Protein AF-A0AAV7Z8Q2-F1 (afdb_monomer_lite)

pLDDT: mean 87.22, std 11.28, range [47.38, 97.75]

Foldseek 3Di:
DWWKKFFCAFDDDPDLQADGDGHGDIWTFPDDDPVQWTFTDDPNRTHIDGNVRIDGDDPPDPVVVVVVVVVVVVVVVVVVVVVVVVVVVVVVVVVVVVVVVVVVVVVVVVVVVVVVVVVVVVVVPPPQAAAPVPRHHFFKAQVVPRDRHHDPVRCVVDDAQAADPPPGDGRHDIDGHDD

Sequence (179 aa):
MSIKYDALYSFQSKDESELNFCKGDQLTMIKNYQNGWLLCSKNGQVGIVNLDLLQPSIPQYDHSQTKKTIDELSEKLLKVSSIFDQVQTQFGKLTETIKIKKQELQELRSENQKLVQKQQNQFKETKIPICISCQKESSFLVLNCGHLCFCKKCSKFYQKGDLCPICKKRISVIIPIYY

Secondary structure (DSSP, 8-state):
---EEEESS-B--SSTTBPPB-TT-EEEEEEEETTTEEEEEETTEEEEEEGGGEEEPP----HHHHHHHHHHHHHHHHHHHHHHHHHHHHHHHHHHHHHHHHHHHHHHHHHHHHHHHHHHHHHHTS-PPBPTTTSSBP-EEETTTTEEEE-TTGGGG--TTPBPTTT-PBPS-EEE---

Radius of gyration: 54.59 Å; chains: 1; bounding box: 98×28×123 Å

Structure (mmCIF, N/CA/C/O backbone):
data_AF-A0AAV7Z8Q2-F1
#
_entry.id   AF-A0AAV7Z8Q2-F1
#
loop_
_atom_site.group_PDB
_atom_site.id
_atom_site.type_symbol
_atom_site.label_atom_id
_atom_site.label_alt_id
_atom_site.label_comp_id
_atom_site.label_asym_id
_atom_site.label_entity_id
_atom_site.label_seq_id
_atom_site.pdbx_PDB_ins_code
_atom_site.Cartn_x
_atom_site.Cartn_y
_atom_site.Cartn_z
_atom_site.occupancy
_atom_site.B_iso_or_equiv
_atom_site.auth_seq_id
_atom_site.auth_comp_id
_atom_site.auth_asym_id
_atom_site.auth_atom_id
_atom_site.pdbx_PDB_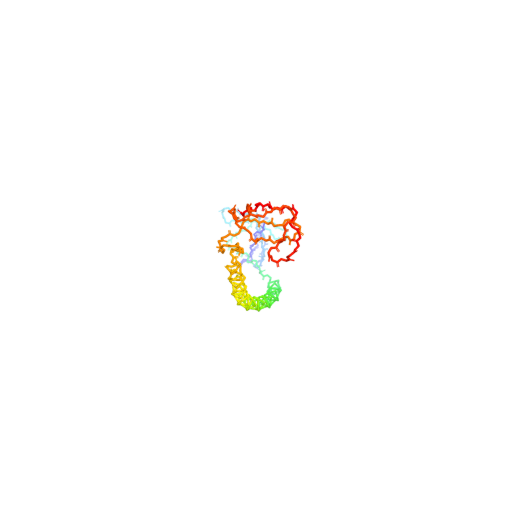model_num
ATOM 1 N N . MET A 1 1 ? -46.401 1.045 38.054 1.00 53.56 1 MET A N 1
ATOM 2 C CA . MET A 1 1 ? -45.596 0.878 39.284 1.00 53.56 1 MET A CA 1
ATOM 3 C C . MET A 1 1 ? -46.497 1.181 40.464 1.00 53.56 1 MET A C 1
ATOM 5 O O . MET A 1 1 ? -47.126 2.229 40.457 1.00 53.56 1 MET A O 1
ATOM 9 N N . SER A 1 2 ? -46.623 0.260 41.414 1.00 76.25 2 SER A N 1
ATOM 10 C CA . SER A 1 2 ? -47.397 0.468 42.641 1.00 76.25 2 SER A CA 1
ATOM 11 C C . SER A 1 2 ? -46.492 1.080 43.711 1.00 76.25 2 SER A C 1
ATOM 13 O O . SER A 1 2 ? -45.471 0.478 44.046 1.00 76.25 2 SER A O 1
ATOM 15 N N . ILE A 1 3 ? -46.838 2.262 44.222 1.00 87.12 3 ILE A N 1
ATOM 16 C CA . ILE A 1 3 ? -46.101 2.899 45.322 1.00 87.12 3 ILE A CA 1
ATOM 17 C C . ILE A 1 3 ? -46.458 2.164 46.612 1.00 87.12 3 ILE A C 1
ATOM 19 O O . ILE A 1 3 ? -47.627 1.855 46.853 1.00 87.12 3 ILE A O 1
ATOM 23 N N . LYS A 1 4 ? -45.449 1.869 47.424 1.00 92.38 4 LYS A N 1
ATOM 24 C CA . LYS A 1 4 ? -45.612 1.154 48.682 1.00 92.38 4 LYS A CA 1
ATOM 25 C C . LYS A 1 4 ? -45.124 2.006 49.850 1.00 92.38 4 LYS A C 1
ATOM 27 O O . LYS A 1 4 ? -44.231 2.840 49.693 1.00 92.38 4 LYS A O 1
ATOM 32 N N . TYR A 1 5 ? -45.747 1.796 50.998 1.00 92.56 5 TYR A N 1
ATOM 33 C CA . TYR A 1 5 ? -45.472 2.493 52.245 1.00 92.56 5 TYR A CA 1
ATOM 34 C C . TYR A 1 5 ? -45.317 1.478 53.370 1.00 92.56 5 TYR A C 1
ATOM 36 O O . TYR A 1 5 ? -46.054 0.498 53.398 1.00 92.56 5 TYR A O 1
ATOM 44 N N . ASP A 1 6 ? -44.413 1.729 54.307 1.00 93.50 6 ASP A N 1
ATOM 45 C CA . ASP A 1 6 ? -44.289 0.944 55.531 1.00 93.50 6 ASP A CA 1
ATOM 46 C C . ASP A 1 6 ? -44.978 1.690 56.684 1.00 93.50 6 ASP A C 1
ATOM 48 O O . ASP A 1 6 ? -44.813 2.902 56.849 1.00 93.50 6 ASP A O 1
ATOM 52 N N . ALA A 1 7 ? -45.766 0.979 57.486 1.00 93.06 7 ALA A N 1
ATOM 53 C CA . ALA A 1 7 ? -46.475 1.546 58.624 1.00 93.06 7 ALA A CA 1
ATOM 54 C C . ALA A 1 7 ? -45.521 1.848 59.787 1.00 93.06 7 ALA A C 1
ATOM 56 O O . ALA A 1 7 ? -44.828 0.964 60.294 1.00 93.06 7 ALA A O 1
ATOM 57 N N . LEU A 1 8 ? -45.510 3.092 60.261 1.00 90.00 8 LEU A N 1
ATOM 58 C CA . LEU A 1 8 ? -44.695 3.519 61.403 1.00 90.00 8 LEU A CA 1
ATOM 59 C C . LEU A 1 8 ? -45.308 3.106 62.749 1.00 90.00 8 LEU A C 1
ATOM 61 O O . LEU A 1 8 ? -44.581 2.925 63.731 1.00 90.00 8 LEU A O 1
ATOM 65 N N . TYR A 1 9 ? -46.629 2.913 62.780 1.00 89.00 9 TYR A N 1
ATOM 66 C CA . TYR A 1 9 ? -47.420 2.594 63.969 1.00 89.00 9 TYR A CA 1
ATOM 67 C C . TYR A 1 9 ? -48.474 1.527 63.657 1.00 89.00 9 TYR A C 1
ATOM 69 O O . TYR A 1 9 ? -48.816 1.304 62.499 1.00 89.00 9 TYR A O 1
ATOM 77 N N . SER A 1 10 ? -48.988 0.861 64.691 1.00 89.69 10 SER A N 1
ATOM 78 C CA . SER A 1 10 ? -50.166 -0.001 64.563 1.00 89.69 10 SER A CA 1
ATOM 79 C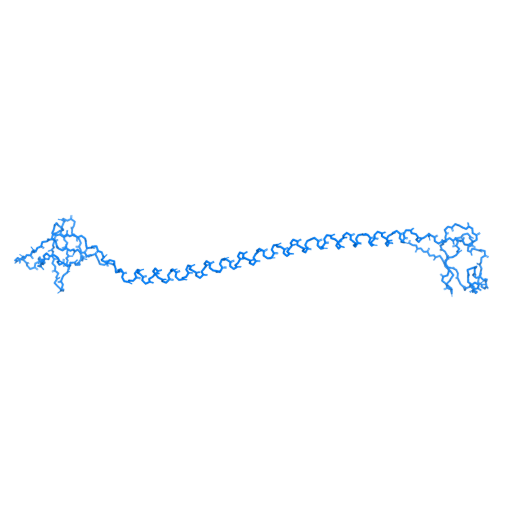 C . SER A 1 10 ? -51.431 0.841 64.697 1.00 89.69 10 SER A C 1
ATOM 81 O 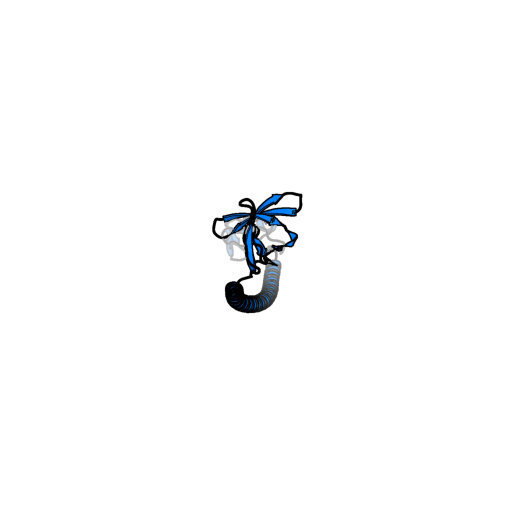O . SER A 1 10 ? -51.503 1.698 65.576 1.00 89.69 10 SER A O 1
ATOM 83 N N . PHE A 1 11 ? -52.429 0.574 63.864 1.00 90.12 11 PHE A N 1
ATOM 84 C CA . PHE A 1 11 ? -53.711 1.259 63.862 1.00 90.12 11 PHE A CA 1
ATOM 85 C C . PHE A 1 11 ? -54.852 0.250 63.735 1.00 90.12 11 PHE A C 1
ATOM 87 O O . PHE A 1 11 ? -54.830 -0.635 62.876 1.00 90.12 11 PHE A O 1
ATOM 94 N N . GLN A 1 12 ? -55.847 0.394 64.609 1.00 87.56 12 GLN A N 1
ATOM 95 C CA . GLN A 1 12 ? -57.048 -0.427 64.610 1.00 87.56 12 GLN A CA 1
ATOM 96 C C . GLN A 1 12 ? -58.271 0.485 64.678 1.00 87.56 12 GLN A C 1
ATOM 98 O O . GLN A 1 12 ? -58.554 1.079 65.719 1.00 87.56 12 GLN A O 1
ATOM 103 N N . SER A 1 13 ? -58.974 0.602 63.558 1.00 82.25 13 SER A N 1
ATOM 104 C CA . SER A 1 13 ? -60.202 1.371 63.452 1.00 82.25 13 SER A CA 1
ATOM 105 C C . SER A 1 13 ? -61.421 0.571 63.897 1.00 82.25 13 SER A C 1
ATOM 107 O O . SER A 1 13 ? -61.434 -0.663 63.900 1.00 82.25 13 SER A O 1
ATOM 109 N N . LYS A 1 14 ? -62.468 1.310 64.267 1.00 76.75 14 LYS A N 1
ATOM 110 C CA . LYS A 1 14 ? -63.831 0.800 64.465 1.00 76.75 14 LYS A CA 1
ATOM 111 C C . LYS A 1 14 ? -64.736 1.093 63.261 1.00 76.75 14 LYS A C 1
ATOM 113 O O . LYS A 1 14 ? -65.891 0.683 63.283 1.00 76.75 14 LYS A O 1
ATOM 118 N N . ASP A 1 15 ? -64.226 1.809 62.260 1.00 82.06 15 ASP A N 1
ATOM 119 C CA . ASP A 1 15 ? -64.916 2.167 61.023 1.00 82.06 15 ASP A CA 1
ATOM 120 C C . ASP A 1 15 ? -64.504 1.200 59.901 1.00 82.06 15 ASP A C 1
ATOM 122 O O . ASP A 1 15 ? -63.321 0.906 59.725 1.00 82.06 15 ASP A O 1
ATOM 126 N N . GLU A 1 16 ? -65.476 0.698 59.139 1.00 77.56 16 GLU A N 1
ATOM 127 C CA . GLU A 1 16 ? -65.242 -0.224 58.018 1.00 77.56 16 GLU A CA 1
ATOM 128 C C . GLU A 1 16 ? -64.535 0.446 56.827 1.00 77.56 16 GLU A C 1
ATOM 130 O O . GLU A 1 16 ? -64.016 -0.242 55.947 1.00 77.56 16 GLU A O 1
ATOM 135 N N . SER A 1 17 ? -64.505 1.781 56.784 1.00 83.25 17 SER A N 1
ATOM 136 C CA . SER A 1 17 ? -63.849 2.554 55.727 1.00 83.25 17 SER A CA 1
ATOM 137 C C . SER A 1 17 ? -62.336 2.731 55.929 1.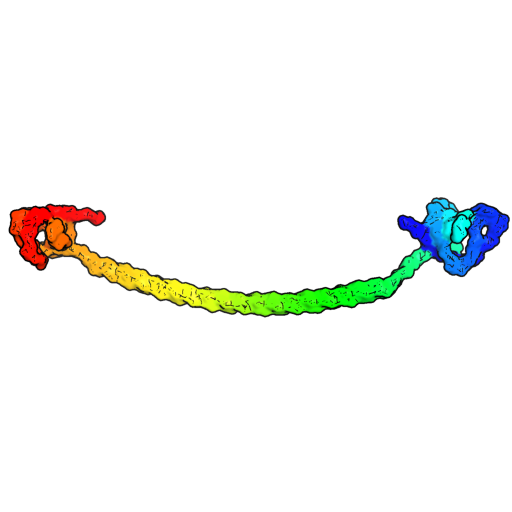00 83.25 17 SER A C 1
ATOM 139 O O . SER A 1 17 ? -61.616 3.012 54.962 1.00 83.25 17 SER A O 1
ATOM 141 N N . GLU A 1 18 ? -61.829 2.532 57.149 1.00 88.62 18 GLU A N 1
ATOM 142 C CA . GLU A 1 18 ? -60.414 2.677 57.503 1.00 88.62 18 GLU A CA 1
ATOM 143 C C . GLU A 1 18 ? -59.682 1.326 57.522 1.00 88.62 18 GLU A C 1
ATOM 145 O O . GLU A 1 18 ? -60.234 0.282 57.869 1.00 88.62 18 GLU A O 1
ATOM 150 N N . LEU A 1 19 ? -58.400 1.329 57.148 1.00 90.94 19 LEU A N 1
ATOM 151 C CA . LEU A 1 19 ? -57.617 0.094 57.062 1.00 90.94 19 LEU A CA 1
ATOM 152 C C . LEU A 1 19 ? -56.941 -0.244 58.399 1.00 90.94 19 LEU A C 1
ATOM 154 O O . LEU A 1 19 ? -56.246 0.588 58.978 1.00 90.94 19 LEU A O 1
ATOM 158 N N . ASN A 1 20 ? -57.049 -1.502 58.830 1.00 91.81 20 ASN A N 1
ATOM 159 C CA . ASN A 1 20 ? -56.348 -2.018 60.008 1.00 91.81 20 ASN A CA 1
ATOM 160 C C . ASN A 1 20 ? -54.942 -2.529 59.655 1.00 91.81 20 ASN A C 1
ATOM 162 O O . ASN A 1 20 ? -54.766 -3.363 58.759 1.00 91.81 20 ASN A O 1
ATOM 166 N N . PHE A 1 21 ? -53.926 -2.083 60.393 1.00 92.06 21 PHE A N 1
ATOM 167 C CA . PHE A 1 21 ? -52.536 -2.489 60.178 1.00 92.06 21 PHE A CA 1
ATOM 168 C C . PHE A 1 21 ? -51.694 -2.416 61.457 1.00 92.06 21 PHE A C 1
ATOM 170 O O . PHE A 1 21 ? -52.052 -1.784 62.443 1.00 92.06 21 PHE A O 1
ATOM 177 N N . CYS A 1 22 ? -50.555 -3.089 61.443 1.00 92.25 22 CYS A N 1
ATOM 178 C CA . CYS A 1 22 ? -49.550 -3.120 62.487 1.00 92.25 22 CYS A CA 1
ATOM 179 C C . CYS A 1 22 ? -48.324 -2.318 62.046 1.00 92.25 22 CYS A C 1
ATOM 181 O O . CYS A 1 22 ? -48.012 -2.232 60.857 1.00 92.25 22 CYS A O 1
ATOM 183 N N . LYS A 1 23 ? -47.576 -1.785 63.014 1.00 91.19 23 LYS A N 1
ATOM 184 C CA . LYS A 1 23 ? -46.253 -1.210 62.764 1.00 91.19 23 LYS A CA 1
ATOM 185 C C . LYS A 1 23 ? -45.379 -2.211 62.002 1.00 91.19 23 LYS A C 1
ATOM 187 O O . LYS A 1 23 ? -45.238 -3.356 62.426 1.00 91.19 23 LYS A O 1
ATOM 192 N N . GLY A 1 24 ? -44.754 -1.748 60.927 1.00 87.81 24 GLY A N 1
ATOM 193 C CA . GLY A 1 24 ? -43.907 -2.543 60.041 1.00 87.81 24 GLY A CA 1
ATOM 194 C C . GLY A 1 24 ? -44.649 -3.205 58.882 1.00 87.81 24 GLY A C 1
ATOM 195 O O . GLY A 1 24 ? -43.994 -3.783 58.019 1.00 87.81 24 GLY A O 1
ATOM 196 N N . ASP A 1 25 ? -45.981 -3.114 58.818 1.00 92.56 25 ASP A N 1
ATOM 197 C CA . ASP A 1 25 ? -46.719 -3.614 57.661 1.00 92.56 25 ASP A CA 1
ATOM 198 C C . ASP A 1 25 ? -46.446 -2.785 56.411 1.00 92.56 25 ASP A C 1
ATOM 200 O O . ASP A 1 25 ? -46.406 -1.556 56.460 1.00 92.56 25 ASP A O 1
ATOM 204 N N . GLN A 1 26 ? -46.357 -3.468 55.272 1.00 91.88 26 GLN A N 1
ATOM 205 C CA . GLN A 1 26 ? -46.253 -2.824 53.972 1.00 91.88 26 GLN A CA 1
ATOM 206 C C . GLN A 1 26 ? -47.638 -2.664 53.339 1.00 91.88 26 GLN A C 1
ATOM 208 O O . GLN A 1 26 ? -48.355 -3.637 53.096 1.00 91.88 26 GLN A O 1
ATOM 213 N N . LEU A 1 27 ? -47.994 -1.423 53.031 1.00 93.38 27 LEU A N 1
ATOM 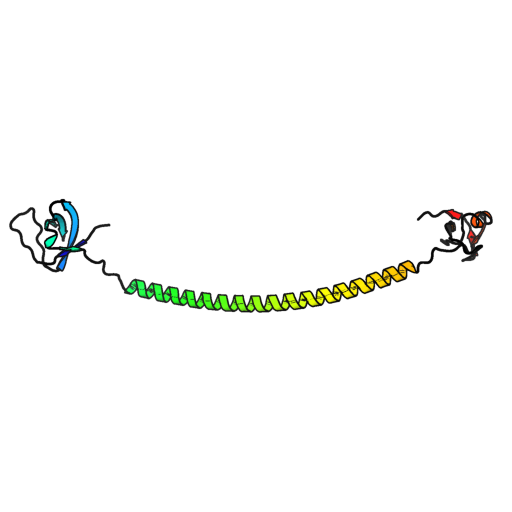214 C CA . LEU A 1 27 ? -49.244 -1.025 52.404 1.00 93.38 27 LEU A CA 1
ATOM 215 C C . LEU A 1 27 ? -48.991 -0.613 50.955 1.00 93.38 27 LEU A C 1
ATOM 217 O O . LEU A 1 27 ? -48.012 0.069 50.649 1.00 93.38 27 LEU A O 1
ATOM 221 N N . THR A 1 28 ? -49.886 -0.999 50.048 1.00 93.38 28 THR A N 1
ATOM 222 C CA . THR A 1 28 ? -49.807 -0.578 48.642 1.00 93.38 28 THR A CA 1
ATOM 223 C C . THR A 1 28 ? -50.772 0.573 48.392 1.00 93.38 28 THR A C 1
ATOM 225 O O . THR A 1 28 ? -51.978 0.406 48.569 1.00 93.38 28 THR A O 1
ATOM 228 N N . MET A 1 29 ? -50.262 1.731 47.968 1.00 92.12 29 MET A N 1
ATOM 229 C CA . MET A 1 29 ? -51.090 2.899 47.670 1.00 92.12 29 MET A CA 1
ATOM 230 C C . MET A 1 29 ? -51.874 2.674 46.375 1.00 92.12 29 MET A C 1
ATOM 232 O O . MET A 1 29 ? -51.293 2.423 45.317 1.00 92.12 29 MET A O 1
ATOM 236 N N . ILE A 1 30 ? -53.194 2.818 46.465 1.00 93.69 30 ILE A N 1
ATOM 237 C CA . ILE A 1 30 ? -54.117 2.806 45.327 1.00 93.69 30 ILE A CA 1
ATOM 238 C C . ILE A 1 30 ? -54.426 4.240 44.890 1.00 93.69 30 ILE A C 1
ATOM 240 O O . ILE A 1 30 ? -54.388 4.543 43.698 1.00 93.69 30 ILE A O 1
ATOM 244 N N . LYS A 1 31 ? -54.731 5.133 45.841 1.00 91.75 31 LYS A N 1
ATOM 245 C CA . LYS A 1 31 ? -55.120 6.523 45.557 1.00 91.75 31 LYS A CA 1
ATOM 246 C C . LYS A 1 31 ? -54.645 7.470 46.657 1.00 91.75 31 LYS A C 1
ATOM 248 O O . LYS A 1 31 ? -54.638 7.097 47.822 1.00 91.75 31 LYS A O 1
ATOM 253 N N . ASN A 1 32 ? -54.294 8.697 46.286 1.00 92.12 32 ASN A N 1
ATOM 254 C CA . ASN A 1 32 ? -53.953 9.773 47.215 1.00 92.12 32 ASN A CA 1
ATOM 255 C C . ASN A 1 32 ? -55.077 10.823 47.221 1.00 92.12 32 ASN A C 1
ATOM 257 O O . ASN A 1 32 ? -55.444 11.338 46.160 1.00 92.12 32 ASN A O 1
ATOM 261 N N . TYR A 1 33 ? -55.635 11.111 48.395 1.00 89.81 33 TYR A N 1
ATOM 262 C CA . TYR A 1 33 ? -56.544 12.227 48.617 1.00 89.81 33 TYR A CA 1
ATOM 263 C C . TYR A 1 33 ? -55.725 13.428 49.109 1.00 89.81 33 TYR A C 1
ATOM 265 O O . TYR A 1 33 ? -54.954 13.330 50.059 1.00 89.81 33 TYR A O 1
ATOM 273 N N . GLN A 1 34 ? -55.907 14.590 48.476 1.00 79.81 34 GLN A N 1
ATOM 274 C CA . GLN A 1 34 ? -55.109 15.811 48.704 1.00 79.81 34 GLN A CA 1
ATOM 275 C C . GLN A 1 34 ? -55.148 16.362 50.148 1.00 79.81 34 GLN A C 1
ATOM 277 O O . GLN A 1 34 ? -54.476 17.341 50.451 1.00 79.81 34 GLN A O 1
ATOM 282 N N . ASN A 1 35 ? -55.924 15.746 51.038 1.00 85.62 35 ASN A N 1
ATOM 283 C CA . ASN A 1 35 ? -56.090 16.089 52.447 1.00 85.62 35 ASN A CA 1
ATOM 284 C C . ASN A 1 35 ? -55.243 15.214 53.398 1.00 85.62 35 ASN A C 1
ATOM 286 O O . ASN A 1 35 ? -55.547 15.153 54.585 1.00 85.62 35 ASN A O 1
ATOM 290 N N . GLY A 1 36 ? -54.225 14.512 52.889 1.00 86.25 36 GLY A N 1
ATOM 291 C CA . GLY A 1 36 ? -53.326 13.684 53.706 1.00 86.25 36 GLY A CA 1
ATOM 292 C C . GLY A 1 36 ? -53.821 12.256 53.953 1.00 86.25 36 GLY A C 1
ATOM 293 O O . GLY A 1 36 ? -53.177 11.504 54.680 1.00 86.25 36 GLY A O 1
ATOM 294 N N . TRP A 1 37 ? -54.925 11.854 53.320 1.00 90.56 37 TRP A N 1
ATOM 295 C CA . TRP A 1 37 ? -55.443 10.489 53.388 1.00 90.56 37 TRP A CA 1
ATOM 296 C C . TRP A 1 37 ? -55.079 9.701 52.133 1.00 90.56 37 TRP A C 1
ATOM 298 O O . TRP A 1 37 ? -55.201 10.184 51.009 1.00 90.56 37 TRP A O 1
ATOM 308 N N . LEU A 1 38 ? -54.669 8.452 52.306 1.00 93.06 38 LEU A N 1
ATOM 309 C CA . LEU A 1 38 ? -54.351 7.528 51.226 1.00 93.06 38 LEU A CA 1
ATOM 310 C C . LEU A 1 38 ? -55.323 6.353 51.242 1.00 93.06 38 LEU A C 1
ATOM 312 O O . LEU A 1 38 ? -55.569 5.772 52.291 1.00 93.06 38 LEU A O 1
ATOM 316 N N . LEU A 1 39 ? -55.832 5.960 50.076 1.00 93.81 39 LEU A N 1
ATOM 317 C CA . LEU A 1 39 ? -56.483 4.667 49.904 1.00 93.81 39 LEU A CA 1
ATOM 318 C C . LEU A 1 39 ? -55.400 3.611 49.698 1.00 93.81 39 LEU A C 1
ATOM 320 O O . LEU A 1 39 ? -54.688 3.641 48.687 1.00 93.81 39 LEU A O 1
ATOM 324 N N . CYS A 1 40 ? -55.295 2.678 50.634 1.00 93.56 40 CYS A N 1
ATOM 325 C CA . CYS A 1 40 ? -54.262 1.653 50.649 1.00 93.56 40 CYS A CA 1
ATOM 326 C C . CYS A 1 40 ? -54.876 0.254 50.638 1.00 93.56 40 CYS A C 1
ATOM 328 O O . CYS A 1 40 ? -55.990 0.047 51.115 1.00 93.56 40 CYS A O 1
ATOM 330 N N . SER A 1 41 ? -54.129 -0.714 50.106 1.00 92.94 41 SER A N 1
ATOM 331 C CA . SER A 1 41 ? -54.473 -2.133 50.179 1.00 92.94 41 SER A CA 1
ATOM 332 C C . SER A 1 41 ? -53.445 -2.928 50.972 1.00 92.94 41 SER A C 1
ATOM 334 O O . SER A 1 41 ? -52.235 -2.757 50.783 1.00 92.94 41 SER A O 1
ATOM 336 N N . LYS A 1 42 ? -53.947 -3.831 51.820 1.00 91.88 42 LYS A N 1
ATOM 337 C CA . LYS A 1 42 ? -53.170 -4.816 52.574 1.00 91.88 42 LYS A CA 1
ATOM 338 C C . LYS A 1 42 ? -53.937 -6.136 52.627 1.00 91.88 42 LYS A C 1
ATOM 340 O O . LYS A 1 42 ? -55.078 -6.167 53.072 1.00 91.88 42 LYS A O 1
ATOM 345 N N . ASN A 1 43 ? -53.312 -7.232 52.194 1.00 87.38 43 ASN A N 1
ATOM 346 C CA . ASN A 1 43 ? -53.885 -8.589 52.239 1.00 87.38 43 ASN A CA 1
ATOM 347 C C . ASN A 1 43 ? -55.313 -8.696 51.657 1.00 87.38 43 ASN A C 1
ATOM 349 O O . ASN A 1 43 ? -56.153 -9.418 52.184 1.00 87.38 43 ASN A O 1
ATOM 353 N N . GLY A 1 44 ? -55.601 -7.948 50.586 1.00 84.81 44 GLY A N 1
ATOM 354 C CA . GLY A 1 44 ? -56.920 -7.917 49.943 1.00 84.81 44 GLY A CA 1
ATOM 355 C C . GLY A 1 44 ? -57.952 -7.001 50.612 1.00 84.81 44 GLY A C 1
ATOM 356 O O . GLY A 1 44 ? -58.986 -6.737 50.009 1.00 84.81 44 GLY A O 1
ATOM 357 N N . GLN A 1 45 ? -57.670 -6.460 51.800 1.00 88.50 45 GLN A N 1
ATOM 358 C CA . GLN A 1 45 ? -58.471 -5.401 52.414 1.00 88.50 45 GLN A CA 1
ATOM 359 C C . GLN A 1 45 ? -58.048 -4.043 51.850 1.00 88.50 45 GLN A C 1
ATOM 361 O O . GLN A 1 45 ? -56.868 -3.820 51.558 1.00 88.50 45 GLN A O 1
ATOM 366 N N . VAL A 1 46 ? -59.016 -3.147 51.669 1.00 92.75 46 VAL A N 1
ATOM 367 C CA . VAL A 1 46 ? -58.811 -1.793 51.150 1.00 92.75 46 VAL A CA 1
ATOM 368 C C . VAL A 1 46 ? -59.478 -0.814 52.100 1.00 92.75 46 VAL A C 1
ATOM 370 O O . VAL A 1 46 ? -60.630 -1.014 52.464 1.00 92.75 46 VAL A O 1
ATOM 373 N N . GLY A 1 47 ? -58.763 0.240 52.477 1.00 93.19 47 GLY A N 1
ATOM 374 C CA . GLY A 1 47 ? -59.282 1.270 53.369 1.00 93.19 47 GLY A CA 1
ATOM 375 C C . GLY A 1 47 ? -58.408 2.515 53.350 1.00 93.19 47 GLY A C 1
ATOM 376 O O . GLY A 1 47 ? -57.307 2.510 52.784 1.00 93.19 47 GLY A O 1
ATOM 377 N N . ILE A 1 48 ? -58.919 3.597 53.930 1.00 93.44 48 ILE A N 1
ATOM 378 C CA . ILE A 1 48 ? -58.177 4.853 54.030 1.00 93.44 48 ILE A CA 1
ATOM 379 C C . ILE A 1 48 ? -57.209 4.834 55.218 1.00 93.44 48 ILE A C 1
ATOM 381 O O . ILE A 1 48 ? -57.489 4.237 56.257 1.00 93.44 48 ILE A O 1
ATOM 385 N N . VAL A 1 49 ? -56.051 5.468 55.043 1.00 92.50 49 VAL A N 1
ATOM 386 C CA . VAL A 1 49 ? -54.979 5.584 56.038 1.00 92.50 49 VAL A CA 1
ATOM 387 C C . VAL A 1 49 ? -54.379 6.982 55.970 1.00 92.50 49 VAL A C 1
ATOM 389 O O . VAL A 1 49 ? -54.158 7.506 54.879 1.00 92.50 49 VAL A O 1
ATOM 392 N N . ASN A 1 50 ? -54.090 7.588 57.117 1.00 92.38 50 ASN A N 1
ATOM 393 C CA . ASN A 1 50 ? -53.414 8.880 57.168 1.00 92.38 50 ASN A CA 1
ATOM 394 C C . ASN A 1 50 ? -51.915 8.726 56.837 1.00 92.38 50 ASN A C 1
ATOM 396 O O . ASN A 1 50 ? -51.242 7.850 57.386 1.00 92.38 50 ASN A O 1
ATOM 400 N N . LEU A 1 51 ? -51.398 9.581 55.948 1.00 90.38 51 LEU A N 1
ATOM 401 C CA . LEU A 1 51 ? -49.998 9.593 55.519 1.00 90.38 51 LEU A CA 1
ATOM 402 C C . LEU A 1 51 ? -49.012 9.745 56.689 1.00 90.38 51 LEU A C 1
ATOM 404 O O . LEU A 1 51 ? -47.935 9.160 56.630 1.00 90.38 51 LEU A O 1
ATOM 408 N N . ASP A 1 52 ? -49.383 10.448 57.760 1.00 92.06 52 ASP A N 1
ATOM 409 C CA . ASP A 1 52 ? -48.524 10.670 58.933 1.00 92.06 52 ASP A CA 1
ATOM 410 C C . ASP A 1 52 ? -48.192 9.372 59.692 1.00 92.06 52 ASP A C 1
ATOM 412 O O . ASP A 1 52 ? -47.223 9.303 60.449 1.00 92.06 52 ASP A O 1
ATOM 416 N N . LEU A 1 53 ? -48.981 8.312 59.480 1.00 90.31 53 LEU A N 1
ATOM 417 C CA . LEU A 1 53 ? -48.747 6.989 60.062 1.00 90.31 53 LEU A CA 1
ATOM 418 C C . LEU A 1 53 ? -47.799 6.127 59.214 1.00 90.31 53 LEU A C 1
ATOM 420 O O . LEU A 1 53 ? -47.517 4.986 59.590 1.00 90.31 53 LEU A O 1
ATOM 424 N N . LEU A 1 54 ? -47.324 6.640 58.075 1.00 91.94 54 LEU A N 1
ATOM 425 C CA . LEU A 1 54 ? -46.641 5.887 57.028 1.00 91.94 54 LEU A CA 1
ATOM 426 C C . LEU A 1 54 ? -45.301 6.524 56.633 1.00 91.94 54 LEU A C 1
ATOM 428 O O . LEU A 1 54 ? -45.095 7.728 56.742 1.00 91.94 54 LEU A O 1
ATOM 432 N N . GLN A 1 55 ? -44.401 5.710 56.085 1.00 90.12 55 GLN A N 1
ATOM 433 C CA . GLN A 1 55 ? -43.194 6.170 55.391 1.00 90.12 55 GLN A CA 1
ATOM 434 C C . GLN A 1 55 ? -43.077 5.493 54.019 1.00 90.12 55 GLN A C 1
ATOM 436 O O . GLN A 1 55 ? -43.497 4.343 53.888 1.00 90.12 55 GLN A O 1
ATOM 441 N N . PRO A 1 56 ? -42.529 6.148 52.979 1.00 87.31 56 PRO A N 1
ATOM 442 C CA . PRO A 1 56 ? -42.285 5.495 51.695 1.00 87.31 56 PRO A CA 1
ATOM 443 C C . PRO A 1 56 ? -41.385 4.269 51.879 1.00 87.31 56 PRO A C 1
ATOM 445 O O . PRO A 1 56 ? -40.299 4.382 52.448 1.00 87.31 56 PRO A O 1
ATOM 448 N N . SER A 1 57 ? -41.810 3.104 51.388 1.00 83.62 57 SER A N 1
ATOM 449 C CA . SER A 1 57 ? -40.986 1.901 51.498 1.00 83.62 57 SER A CA 1
ATOM 450 C C . SER A 1 57 ? -39.815 2.005 50.522 1.00 83.62 57 SER A C 1
ATOM 452 O O . SER A 1 57 ? -40.021 2.144 49.310 1.00 83.62 57 SER A O 1
ATOM 454 N N . ILE A 1 58 ? -38.588 1.918 51.026 1.00 74.94 58 ILE A N 1
ATOM 455 C CA . ILE A 1 58 ? -37.393 1.859 50.182 1.00 74.94 58 ILE A CA 1
ATOM 456 C C . ILE A 1 58 ? -37.387 0.470 49.522 1.00 74.94 58 ILE A C 1
ATOM 458 O O . ILE A 1 58 ? -37.420 -0.528 50.248 1.00 74.94 58 ILE A O 1
ATOM 462 N N . PRO A 1 59 ? -37.358 0.345 48.179 1.00 63.12 59 PRO A N 1
ATOM 463 C CA . PRO A 1 59 ? -37.229 -0.964 47.550 1.00 63.12 59 PRO A CA 1
ATOM 464 C C . PRO A 1 59 ? -35.913 -1.591 48.018 1.00 63.12 59 PRO A C 1
ATOM 466 O O . PRO A 1 59 ? -34.836 -1.071 47.725 1.00 63.12 59 PRO A O 1
ATOM 469 N N . GLN A 1 60 ? -35.997 -2.679 48.788 1.00 55.16 60 GLN A N 1
ATOM 470 C CA . GLN A 1 60 ? -34.813 -3.404 49.237 1.00 55.16 60 GLN A CA 1
ATOM 471 C C . GLN A 1 60 ? -34.085 -3.942 48.003 1.00 55.16 60 GLN A C 1
ATOM 473 O O . GLN A 1 60 ? -34.579 -4.820 47.299 1.00 55.16 60 GLN A O 1
ATOM 478 N N . TYR A 1 61 ? -32.934 -3.344 47.707 1.00 52.62 61 TYR A N 1
ATOM 479 C CA . TYR A 1 61 ? -32.113 -3.677 46.552 1.00 52.62 61 TYR A CA 1
ATOM 480 C C . TYR A 1 61 ? -31.480 -5.057 46.778 1.00 52.62 61 TYR A C 1
ATOM 482 O O . TYR A 1 61 ? -30.656 -5.220 47.679 1.00 52.62 61 TYR A O 1
ATOM 490 N N . ASP A 1 62 ? -31.880 -6.056 45.989 1.00 47.38 62 ASP A N 1
ATOM 491 C CA . ASP A 1 62 ? -31.382 -7.433 46.084 1.00 47.38 62 ASP A CA 1
ATOM 492 C C . ASP A 1 62 ? -29.876 -7.493 45.758 1.00 47.38 62 ASP A C 1
ATOM 494 O O . ASP A 1 62 ? -29.458 -7.523 44.600 1.00 47.38 62 ASP A O 1
ATOM 498 N N . HIS A 1 63 ? -29.039 -7.515 46.800 1.00 52.59 63 HIS A N 1
ATOM 499 C CA . HIS A 1 63 ? -27.576 -7.554 46.689 1.00 52.59 63 HIS A CA 1
ATOM 500 C C . HIS A 1 63 ? -27.050 -8.832 46.008 1.00 52.59 63 HIS A C 1
ATOM 502 O O . HIS A 1 63 ? -25.896 -8.863 45.573 1.00 52.59 63 HIS A O 1
ATOM 508 N N . SER A 1 64 ? -27.865 -9.888 45.897 1.00 54.00 64 SER A N 1
ATOM 509 C CA . SER A 1 64 ? -27.449 -11.150 45.277 1.00 54.00 64 SER A CA 1
ATOM 510 C C . SER A 1 64 ? -27.374 -11.063 43.747 1.00 54.00 64 SER A C 1
ATOM 512 O O . SER A 1 64 ? -26.521 -11.714 43.138 1.00 54.00 64 SER A O 1
ATOM 514 N N . GLN A 1 65 ? -28.197 -10.215 43.122 1.00 56.72 65 GLN A N 1
ATOM 515 C CA . GLN A 1 65 ? -28.184 -9.998 41.671 1.00 56.72 65 GLN A CA 1
ATOM 516 C C . GLN A 1 65 ? -27.061 -9.045 41.246 1.00 56.72 65 GLN A C 1
ATOM 518 O O . GLN A 1 65 ? -26.407 -9.284 40.230 1.00 56.72 65 GLN A O 1
ATOM 523 N N . THR A 1 66 ? -26.767 -8.029 42.062 1.00 56.69 66 THR A N 1
ATOM 524 C CA . THR A 1 66 ? -25.698 -7.041 41.827 1.00 56.69 66 THR A CA 1
ATOM 525 C C . THR A 1 66 ? -24.306 -7.667 41.888 1.00 56.69 66 THR A C 1
ATOM 527 O O . THR A 1 66 ? -23.432 -7.335 41.093 1.00 56.69 66 THR A O 1
ATOM 530 N N . LYS A 1 67 ? -24.086 -8.615 42.808 1.00 61.44 67 LYS A N 1
ATOM 531 C CA . LYS A 1 67 ? -22.786 -9.285 42.949 1.00 61.44 67 LYS A CA 1
ATOM 532 C C . LYS A 1 67 ? -22.480 -10.189 41.749 1.00 61.44 67 LYS A C 1
ATOM 534 O O . LYS A 1 67 ? -21.400 -10.095 41.180 1.00 61.44 67 LYS A O 1
ATOM 539 N N . LYS A 1 68 ? -23.479 -10.956 41.289 1.00 66.31 68 LYS A N 1
ATOM 540 C CA . LYS A 1 68 ? -23.377 -11.778 40.069 1.00 66.31 68 LYS A CA 1
ATOM 541 C C . LYS A 1 68 ? -23.063 -10.941 38.828 1.00 66.31 68 LYS A C 1
ATOM 543 O O . LYS A 1 68 ? -22.214 -11.323 38.031 1.00 66.31 68 LYS A O 1
ATOM 548 N N . THR A 1 69 ? -23.708 -9.783 38.680 1.00 69.81 69 THR A N 1
ATOM 549 C CA . THR A 1 69 ? -23.453 -8.885 37.540 1.00 69.81 69 THR A CA 1
ATOM 550 C C . THR A 1 69 ? -22.065 -8.248 37.593 1.00 69.81 69 THR A C 1
ATOM 552 O O . THR A 1 69 ? -21.436 -8.101 36.549 1.00 69.81 69 THR A O 1
ATOM 555 N N . ILE A 1 70 ? -21.550 -7.907 38.778 1.00 74.75 70 ILE A N 1
ATOM 556 C CA . ILE A 1 70 ? -20.184 -7.381 38.937 1.00 74.75 70 ILE A CA 1
ATOM 557 C C . ILE A 1 70 ? -19.137 -8.453 38.612 1.00 74.75 70 ILE A C 1
ATOM 559 O O . ILE A 1 70 ? -18.185 -8.155 37.891 1.00 74.75 70 ILE A O 1
ATOM 563 N N . ASP A 1 71 ? -19.330 -9.690 39.073 1.00 78.69 71 ASP A N 1
ATOM 564 C CA . ASP A 1 71 ? -18.406 -10.794 38.789 1.00 78.69 71 ASP A CA 1
ATOM 565 C C . ASP A 1 71 ? -18.342 -11.075 37.273 1.00 78.69 71 ASP A C 1
ATOM 567 O O . ASP A 1 71 ? -17.255 -11.120 36.693 1.00 78.69 71 ASP A O 1
ATOM 571 N N . GLU A 1 72 ? -19.491 -11.119 36.588 1.00 78.81 72 GLU A N 1
ATOM 572 C CA . GLU A 1 72 ? -19.558 -11.267 35.125 1.00 78.81 72 GLU A CA 1
ATOM 573 C C . GLU A 1 72 ? -18.921 -10.093 34.360 1.00 78.81 72 GLU A C 1
ATOM 575 O O . GLU A 1 72 ? -18.276 -10.290 33.324 1.00 78.81 72 GLU A O 1
ATOM 580 N N . LEU A 1 73 ? -19.098 -8.858 34.840 1.00 79.31 73 LEU A N 1
ATOM 581 C CA . LEU A 1 73 ? -18.468 -7.672 34.254 1.00 79.31 73 LEU A CA 1
ATOM 582 C C . LEU A 1 73 ? -16.949 -7.682 34.464 1.00 79.31 73 LEU A C 1
ATOM 584 O O . LEU A 1 73 ? -16.214 -7.293 33.555 1.00 79.31 73 LEU A O 1
ATOM 588 N N . SER A 1 74 ? -16.477 -8.164 35.616 1.00 82.19 74 SER A N 1
ATOM 589 C CA . SER A 1 74 ? -15.051 -8.266 35.933 1.00 82.19 74 SER A CA 1
ATOM 590 C C . SER A 1 74 ? -14.334 -9.268 35.021 1.00 82.19 74 SER A C 1
ATOM 592 O O . SER A 1 74 ? -13.283 -8.949 34.459 1.00 82.19 74 SER A O 1
ATOM 594 N N . GLU A 1 75 ? -14.951 -10.424 34.748 1.00 83.56 75 GLU A N 1
ATOM 595 C CA . GLU A 1 75 ? -14.423 -11.394 33.786 1.00 83.56 75 GLU A CA 1
ATOM 596 C C . GLU A 1 75 ? -14.356 -10.833 32.362 1.00 83.56 75 GLU A C 1
ATOM 598 O O . GLU A 1 75 ? -13.402 -11.094 31.624 1.00 83.56 75 GLU A O 1
ATOM 603 N N . LYS A 1 76 ? -15.374 -10.071 31.946 1.00 85.69 76 LYS A N 1
ATOM 604 C CA . LYS A 1 76 ? -15.386 -9.427 30.625 1.00 85.69 76 LYS A CA 1
ATOM 605 C C . LYS A 1 76 ? -14.305 -8.351 30.524 1.00 85.69 76 LYS A C 1
ATOM 607 O O . LYS A 1 76 ? -13.624 -8.291 29.504 1.00 85.69 76 LYS A O 1
ATOM 612 N N . LEU A 1 77 ? -14.100 -7.555 31.573 1.00 82.75 77 LEU A N 1
ATOM 613 C CA . LEU A 1 77 ? -13.046 -6.536 31.641 1.00 82.75 77 LEU A CA 1
ATOM 614 C C . LEU A 1 77 ? -11.639 -7.138 31.525 1.00 82.75 77 LEU A C 1
ATOM 616 O O . LEU A 1 77 ? -10.834 -6.631 30.746 1.00 82.75 77 LEU A O 1
ATOM 620 N N . LEU A 1 78 ? -11.368 -8.251 32.214 1.00 83.00 78 LEU A N 1
ATOM 621 C CA . LEU A 1 78 ? -10.094 -8.981 32.113 1.00 83.00 78 LEU A CA 1
ATOM 622 C C . LEU A 1 78 ? -9.826 -9.506 30.693 1.00 83.00 78 LEU A C 1
ATOM 624 O O . LEU A 1 78 ? -8.701 -9.457 30.196 1.00 83.00 78 LEU A O 1
ATOM 628 N N . LYS A 1 79 ? -10.865 -9.991 30.004 1.00 85.94 79 LYS A N 1
ATOM 629 C CA . LYS A 1 79 ? -10.744 -10.443 28.607 1.00 85.94 79 LYS A CA 1
ATOM 630 C C . LYS A 1 79 ? -10.457 -9.269 27.668 1.00 85.94 79 LYS A C 1
ATOM 632 O O . LYS A 1 79 ? -9.615 -9.387 26.782 1.00 85.94 79 LYS A O 1
ATOM 637 N N . VAL A 1 80 ? -11.116 -8.127 27.879 1.00 86.19 80 VAL A N 1
ATOM 638 C CA . VAL A 1 80 ? -10.910 -6.912 27.076 1.00 86.19 80 VAL A CA 1
ATOM 639 C C . VAL A 1 80 ? -9.495 -6.355 27.248 1.00 86.19 80 VAL A C 1
ATOM 641 O O . VAL A 1 80 ? -8.885 -5.982 26.246 1.00 86.19 80 VAL A O 1
ATOM 644 N N . SER A 1 81 ? -8.937 -6.348 28.465 1.00 87.38 81 SER A N 1
ATOM 645 C CA . SER A 1 81 ? -7.561 -5.877 28.683 1.00 87.38 81 SER A CA 1
ATOM 646 C C . SER A 1 81 ? -6.538 -6.758 27.964 1.00 87.38 81 SER A C 1
ATOM 648 O O . SER A 1 81 ? -5.657 -6.244 27.285 1.00 87.38 81 SER A O 1
ATOM 650 N N . SER A 1 82 ? -6.714 -8.083 28.006 1.00 86.44 82 SER A N 1
ATOM 651 C CA . SER A 1 82 ? -5.831 -9.014 27.295 1.00 86.44 82 SER A CA 1
ATOM 652 C C . SER A 1 82 ? -5.868 -8.818 25.773 1.00 86.44 82 SER A C 1
ATOM 654 O O . SER A 1 82 ? -4.823 -8.826 25.119 1.00 86.44 82 SER A O 1
ATOM 656 N N . ILE A 1 83 ? -7.056 -8.598 25.197 1.00 91.62 83 ILE A N 1
ATOM 657 C CA . ILE A 1 83 ? -7.202 -8.295 23.765 1.00 91.62 83 ILE A CA 1
ATOM 658 C C . ILE A 1 83 ? -6.517 -6.966 23.433 1.00 91.62 83 ILE A C 1
ATOM 660 O O . ILE A 1 83 ? -5.841 -6.860 22.410 1.00 91.62 83 ILE A O 1
ATOM 664 N N . PHE A 1 84 ? -6.654 -5.958 24.294 1.00 93.12 84 PHE A N 1
ATOM 665 C CA . PHE A 1 84 ? -6.013 -4.663 24.101 1.00 93.12 84 PHE A CA 1
ATOM 666 C C . PHE A 1 84 ? -4.480 -4.774 24.073 1.00 93.12 84 PHE A C 1
ATOM 668 O O . PHE A 1 84 ? -3.859 -4.265 23.138 1.00 93.12 84 PHE A O 1
ATOM 675 N N . ASP A 1 85 ? -3.879 -5.520 25.003 1.00 91.25 85 ASP A N 1
ATOM 676 C CA . ASP A 1 85 ? -2.429 -5.760 25.037 1.00 91.25 85 ASP A CA 1
ATOM 677 C C . ASP A 1 85 ? -1.938 -6.483 23.770 1.00 91.25 85 ASP A C 1
ATOM 679 O O . ASP A 1 85 ? -0.896 -6.147 23.189 1.00 91.25 85 ASP A O 1
ATOM 683 N N . GLN A 1 86 ? -2.713 -7.461 23.286 1.00 92.00 86 GLN A N 1
ATOM 684 C CA . GLN A 1 86 ? -2.423 -8.151 22.028 1.00 92.00 86 GLN A CA 1
ATOM 685 C C . GLN A 1 86 ? -2.470 -7.191 20.837 1.00 92.00 86 GLN A C 1
ATOM 687 O O . GLN A 1 86 ? -1.556 -7.198 20.009 1.00 92.00 86 GLN A O 1
ATOM 692 N N . VAL A 1 87 ? -3.500 -6.345 20.755 1.00 92.44 87 VAL A N 1
ATOM 693 C CA . VAL A 1 87 ? -3.647 -5.347 19.686 1.00 92.44 87 VAL A CA 1
ATOM 694 C C . VAL A 1 87 ? -2.495 -4.344 19.717 1.00 92.44 87 VAL A C 1
ATOM 696 O O . VAL A 1 87 ? -1.901 -4.078 18.671 1.00 92.44 87 VAL A O 1
ATOM 699 N N . GLN A 1 88 ? -2.111 -3.845 20.896 1.00 92.94 88 GLN A N 1
ATOM 700 C CA . GLN A 1 88 ? -0.956 -2.954 21.046 1.00 92.94 88 GLN A CA 1
ATOM 701 C C . GLN A 1 88 ? 0.341 -3.617 20.570 1.00 92.94 88 GLN A C 1
ATOM 703 O O . GLN A 1 88 ? 1.108 -3.020 19.812 1.00 92.94 88 GLN A O 1
ATOM 708 N N . THR A 1 89 ? 0.559 -4.878 20.947 1.00 92.62 89 THR A N 1
ATOM 709 C CA . THR A 1 89 ? 1.746 -5.639 20.537 1.00 92.62 89 THR A CA 1
ATOM 710 C C . THR A 1 89 ? 1.801 -5.837 19.019 1.00 92.62 89 THR A C 1
ATOM 712 O O . THR A 1 89 ? 2.854 -5.662 18.401 1.00 92.62 89 THR A O 1
ATOM 715 N N . GLN A 1 90 ? 0.675 -6.195 18.395 1.00 94.38 90 GLN A N 1
ATOM 716 C CA . GLN A 1 90 ? 0.587 -6.372 16.941 1.00 94.38 90 GLN A CA 1
ATOM 717 C C . GLN A 1 90 ? 0.817 -5.054 16.196 1.00 94.38 90 GLN A C 1
ATOM 719 O O . GLN A 1 90 ? 1.544 -5.027 15.202 1.00 94.38 90 GLN A O 1
ATOM 724 N N . PHE A 1 91 ? 0.264 -3.951 16.702 1.00 96.25 91 PHE A N 1
ATOM 725 C CA . PHE A 1 91 ? 0.473 -2.628 16.124 1.00 96.25 91 PHE A CA 1
ATOM 726 C C . PHE A 1 91 ? 1.952 -2.222 16.167 1.00 96.25 91 PHE A C 1
ATOM 728 O O . PHE A 1 91 ? 2.493 -1.786 15.151 1.00 96.25 91 PHE A O 1
ATOM 735 N N . GLY A 1 92 ? 2.638 -2.462 17.292 1.00 92.00 92 GLY A N 1
ATOM 736 C CA . GLY A 1 92 ? 4.082 -2.244 17.417 1.00 92.00 92 GLY A CA 1
ATOM 737 C C . GLY A 1 92 ? 4.878 -2.983 16.334 1.00 92.00 92 GLY A C 1
ATOM 738 O O . GLY A 1 92 ? 5.620 -2.362 15.572 1.00 92.00 92 GLY A O 1
ATOM 739 N N . LYS A 1 93 ? 4.642 -4.291 16.166 1.00 94.12 93 LYS A N 1
ATOM 740 C CA . LYS A 1 93 ? 5.298 -5.105 15.121 1.00 94.12 93 LYS A CA 1
ATOM 741 C C . LYS A 1 93 ? 5.024 -4.590 13.706 1.00 94.12 93 LYS A C 1
ATOM 743 O O . LYS A 1 93 ? 5.932 -4.548 12.871 1.00 94.12 93 LYS A O 1
ATOM 748 N N . LEU A 1 94 ? 3.784 -4.187 13.429 1.00 95.50 94 LEU A N 1
ATOM 749 C CA . LEU A 1 94 ? 3.404 -3.635 12.131 1.00 95.50 94 LEU A CA 1
ATOM 750 C C . LEU A 1 94 ? 4.139 -2.318 11.849 1.00 95.50 94 LEU A C 1
ATOM 752 O O . LEU A 1 94 ? 4.647 -2.129 10.745 1.00 95.50 94 LEU A O 1
ATOM 756 N N . THR A 1 95 ? 4.248 -1.428 12.840 1.00 95.19 95 THR A N 1
ATOM 757 C CA . THR A 1 95 ? 4.961 -0.151 12.674 1.00 95.19 95 THR A CA 1
ATOM 758 C C . THR A 1 95 ? 6.451 -0.338 12.386 1.00 95.19 95 THR A C 1
ATOM 760 O O . THR A 1 95 ? 6.972 0.312 11.475 1.00 95.19 95 THR A O 1
ATOM 763 N N . GLU A 1 96 ? 7.116 -1.274 13.070 1.00 95.62 96 GLU A N 1
ATOM 764 C CA . GLU A 1 96 ? 8.515 -1.639 12.805 1.00 95.62 96 GLU A CA 1
ATOM 765 C C . GLU A 1 96 ? 8.675 -2.184 11.375 1.00 95.62 96 GLU A C 1
ATOM 767 O O . GLU A 1 96 ? 9.539 -1.746 10.615 1.00 95.62 96 GLU A O 1
ATOM 772 N N . THR A 1 97 ? 7.765 -3.069 10.955 1.00 96.50 97 THR A N 1
ATOM 773 C CA . THR A 1 97 ? 7.773 -3.661 9.607 1.00 96.50 97 THR A CA 1
ATOM 774 C C . THR A 1 97 ? 7.610 -2.594 8.523 1.00 96.50 97 THR A C 1
ATOM 776 O O . THR A 1 97 ? 8.346 -2.586 7.536 1.00 96.50 97 THR A O 1
ATOM 779 N N . ILE A 1 98 ? 6.678 -1.652 8.707 1.00 97.19 98 ILE A N 1
ATOM 780 C CA . ILE A 1 98 ? 6.469 -0.531 7.779 1.00 97.19 98 ILE A CA 1
ATOM 781 C C . ILE A 1 98 ? 7.729 0.333 7.686 1.00 97.19 98 ILE A C 1
ATOM 783 O O . ILE A 1 98 ? 8.083 0.784 6.595 1.00 97.19 98 ILE A O 1
ATOM 787 N N . LYS A 1 99 ? 8.412 0.570 8.809 1.00 96.81 99 LYS A N 1
ATOM 788 C CA . LYS A 1 99 ? 9.650 1.354 8.846 1.00 96.81 99 LYS A CA 1
ATOM 789 C C . LYS A 1 99 ? 10.759 0.680 8.034 1.00 96.81 99 LYS A C 1
ATOM 791 O O . LYS A 1 99 ? 11.345 1.339 7.178 1.00 96.81 99 LYS A O 1
ATOM 796 N N . ILE A 1 100 ? 10.965 -0.624 8.227 1.00 97.12 100 ILE A N 1
ATOM 797 C CA . ILE A 1 100 ? 11.955 -1.417 7.480 1.00 97.12 100 ILE A CA 1
ATOM 798 C C . ILE A 1 100 ? 11.626 -1.419 5.982 1.00 97.12 100 ILE A C 1
ATOM 800 O O . ILE A 1 100 ? 12.465 -1.060 5.159 1.00 97.12 100 ILE A O 1
ATOM 804 N N . LYS A 1 101 ? 10.376 -1.721 5.607 1.00 97.00 101 LYS A N 1
ATOM 805 C CA . LYS A 1 101 ? 9.962 -1.736 4.193 1.00 97.00 101 LYS A CA 1
ATOM 806 C C . LYS A 1 101 ? 10.078 -0.375 3.514 1.00 97.00 101 LYS A C 1
ATOM 808 O O . LYS A 1 101 ? 10.377 -0.315 2.323 1.00 97.00 101 LYS A O 1
ATOM 813 N N . LYS A 1 102 ? 9.887 0.726 4.246 1.00 97.75 102 LYS A N 1
ATOM 814 C CA . LYS A 1 102 ? 10.139 2.075 3.717 1.00 97.75 102 LYS A CA 1
ATOM 815 C C . LYS A 1 102 ? 11.619 2.308 3.405 1.00 97.75 102 LYS A C 1
ATOM 817 O O . LYS A 1 102 ? 11.899 2.921 2.378 1.00 97.75 102 LYS A O 1
ATOM 822 N N . GLN A 1 103 ? 12.533 1.829 4.250 1.00 96.75 103 GLN A N 1
ATOM 823 C CA . GLN A 1 103 ? 13.977 1.939 4.017 1.00 96.75 103 GLN A CA 1
ATOM 824 C C . GLN A 1 103 ? 14.407 1.101 2.806 1.00 96.75 103 GLN A C 1
ATOM 826 O O . GLN A 1 103 ? 14.987 1.653 1.873 1.00 96.75 103 GLN A O 1
ATOM 831 N N . GLU A 1 104 ? 14.002 -0.173 2.745 1.00 97.25 104 GLU A N 1
ATOM 832 C CA . GLU A 1 104 ? 14.261 -1.046 1.585 1.00 97.25 104 GLU A CA 1
ATOM 833 C C . GLU A 1 104 ? 13.754 -0.415 0.274 1.00 97.25 104 GLU A C 1
ATOM 835 O O . GLU A 1 104 ? 14.443 -0.405 -0.746 1.00 97.25 104 GLU A O 1
ATOM 840 N N . LEU A 1 105 ? 12.551 0.174 0.292 1.00 97.00 105 LEU A N 1
ATOM 841 C CA . LEU A 1 105 ? 11.980 0.834 -0.882 1.00 97.00 105 LEU A CA 1
ATOM 842 C C . LEU A 1 105 ? 12.790 2.065 -1.316 1.00 97.00 105 LEU A C 1
ATOM 844 O O . LEU A 1 105 ? 12.885 2.343 -2.512 1.00 97.00 105 LEU A O 1
ATOM 848 N N . GLN A 1 106 ? 13.353 2.826 -0.375 1.00 97.00 106 GLN A N 1
ATOM 849 C CA . GLN A 1 106 ? 14.207 3.975 -0.691 1.00 97.00 106 GLN A CA 1
ATOM 850 C C . GLN A 1 106 ? 15.533 3.542 -1.322 1.00 97.00 106 GLN A C 1
ATOM 852 O O . GLN A 1 106 ? 15.972 4.157 -2.300 1.00 97.00 106 GLN A O 1
ATOM 857 N N . GLU A 1 107 ? 16.141 2.474 -0.811 1.00 96.88 107 GLU A N 1
ATOM 858 C CA . GLU A 1 107 ? 17.363 1.894 -1.373 1.00 96.88 107 GLU A CA 1
ATOM 859 C C . GLU A 1 107 ? 17.119 1.388 -2.797 1.00 96.88 107 GLU A C 1
ATOM 861 O O . GLU A 1 107 ? 17.796 1.821 -3.734 1.00 96.88 107 GLU A O 1
ATOM 866 N N . LEU A 1 108 ? 16.062 0.593 -2.989 1.00 96.88 108 LEU A N 1
ATOM 867 C CA . LEU A 1 108 ? 15.687 0.054 -4.295 1.00 96.88 108 LEU A CA 1
ATOM 868 C C . LEU A 1 108 ? 15.351 1.160 -5.310 1.00 96.88 108 LEU A C 1
ATOM 870 O O . LEU A 1 108 ? 15.690 1.058 -6.491 1.00 96.88 108 LEU A O 1
ATOM 874 N N . ARG A 1 109 ? 14.694 2.245 -4.875 1.00 96.81 109 ARG A N 1
ATOM 875 C CA . ARG A 1 109 ? 14.438 3.420 -5.730 1.00 96.81 109 ARG A CA 1
ATOM 876 C C . ARG A 1 109 ? 15.734 4.091 -6.170 1.00 96.81 109 ARG A C 1
ATOM 878 O O . ARG A 1 109 ? 15.875 4.422 -7.346 1.00 96.81 109 ARG A O 1
ATOM 885 N N . SER A 1 110 ? 16.671 4.269 -5.245 1.00 95.69 110 SER A N 1
ATOM 886 C CA . SER A 1 110 ? 17.961 4.905 -5.523 1.00 95.69 110 SER A CA 1
ATOM 887 C C . SER A 1 110 ? 18.800 4.069 -6.491 1.00 95.69 110 SER A C 1
ATOM 889 O O . SER A 1 110 ? 19.429 4.607 -7.402 1.00 95.69 110 SER A O 1
ATOM 891 N N . GLU A 1 111 ? 18.793 2.746 -6.333 1.00 96.56 111 GLU A N 1
ATOM 892 C CA . GLU A 1 111 ? 19.485 1.828 -7.236 1.00 96.56 111 GLU A CA 1
ATOM 893 C C . GLU A 1 111 ? 18.873 1.830 -8.641 1.00 96.56 111 GLU A C 1
ATOM 895 O O . GLU A 1 111 ? 19.592 2.024 -9.625 1.00 96.56 111 GLU A O 1
ATOM 900 N N . ASN A 1 112 ? 17.544 1.735 -8.747 1.00 95.56 112 ASN A N 1
ATOM 901 C CA . ASN A 1 112 ? 16.851 1.842 -10.032 1.00 95.56 112 ASN A CA 1
ATOM 902 C C . ASN A 1 112 ? 17.141 3.174 -10.735 1.00 95.56 112 ASN A C 1
ATOM 904 O O . ASN A 1 112 ? 17.380 3.195 -11.941 1.00 95.56 112 ASN A O 1
ATOM 908 N N . GLN A 1 113 ? 17.197 4.286 -9.997 1.00 95.75 113 GLN A N 1
ATOM 909 C CA . GLN A 1 113 ? 17.542 5.586 -10.573 1.00 95.75 113 GLN A CA 1
ATOM 910 C C . GLN A 1 113 ? 18.960 5.597 -11.168 1.00 95.75 113 GLN A C 1
ATOM 912 O O . GLN A 1 113 ? 19.161 6.129 -12.262 1.00 95.75 113 GLN A O 1
ATOM 917 N N . LYS A 1 114 ? 19.938 4.967 -10.501 1.00 95.06 114 LYS A N 1
ATOM 918 C CA . LYS A 1 114 ? 21.305 4.815 -11.031 1.00 95.06 114 LYS A CA 1
ATOM 919 C C . LYS A 1 114 ? 21.329 3.957 -12.295 1.00 95.06 114 LYS A C 1
ATOM 921 O O . LYS A 1 114 ? 22.050 4.289 -13.233 1.00 95.06 114 LYS A O 1
ATOM 926 N N . LEU A 1 115 ? 20.556 2.871 -12.340 1.00 92.06 115 LEU A N 1
ATOM 927 C CA . LEU A 1 115 ? 20.451 2.016 -13.527 1.00 92.06 115 LEU A CA 1
ATOM 928 C C . LEU A 1 115 ? 19.842 2.771 -14.711 1.00 92.06 115 LEU A C 1
ATOM 930 O O . LEU A 1 115 ? 20.393 2.718 -15.808 1.00 92.06 115 LEU A O 1
ATOM 934 N N . VAL A 1 116 ? 18.775 3.538 -14.478 1.00 91.25 116 VAL A N 1
ATOM 935 C CA . VAL A 1 116 ? 18.163 4.395 -15.503 1.00 91.25 116 VAL A CA 1
ATOM 936 C C . VAL A 1 116 ? 19.161 5.435 -16.009 1.00 91.25 116 VAL A C 1
ATOM 938 O O . VAL A 1 116 ? 19.293 5.603 -17.216 1.00 91.25 116 VAL A O 1
ATOM 941 N N . GLN A 1 117 ? 19.920 6.092 -15.127 1.00 89.50 117 GLN A N 1
ATOM 942 C CA . GLN A 1 117 ? 20.962 7.038 -15.546 1.00 89.50 117 GLN A CA 1
ATOM 943 C C . GLN A 1 117 ? 22.073 6.360 -16.354 1.00 89.50 117 GLN A C 1
ATOM 945 O O . GLN A 1 117 ? 22.501 6.902 -17.370 1.00 89.50 117 GLN A O 1
ATOM 950 N N . LYS A 1 118 ? 22.522 5.165 -15.948 1.00 88.12 118 LYS A N 1
ATOM 951 C CA . LYS A 1 118 ? 23.502 4.381 -16.715 1.00 88.12 118 LYS A CA 1
ATOM 952 C C . LYS A 1 118 ? 22.977 4.047 -18.108 1.00 88.12 118 LYS A C 1
ATOM 954 O O . LYS A 1 118 ? 23.691 4.282 -19.075 1.00 88.12 118 LYS A O 1
ATOM 959 N N . GLN A 1 119 ? 21.734 3.579 -18.220 1.00 85.25 119 GLN A N 1
ATOM 960 C CA . GLN A 1 119 ? 21.101 3.316 -19.513 1.00 85.25 119 GLN A CA 1
ATOM 961 C C . GLN A 1 119 ? 20.974 4.598 -20.343 1.00 85.25 119 GLN A C 1
ATOM 963 O O . GLN A 1 119 ? 21.359 4.606 -21.503 1.00 85.25 119 GLN A O 1
ATOM 968 N N . GLN A 1 120 ? 20.517 5.708 -19.762 1.00 80.00 120 GLN A N 1
ATOM 969 C CA . GLN A 1 120 ? 20.418 6.992 -20.464 1.00 80.00 120 GLN A CA 1
ATOM 970 C C . GLN A 1 120 ? 21.777 7.500 -20.958 1.00 80.00 120 GLN A C 1
ATOM 972 O O . GLN A 1 120 ? 21.858 8.023 -22.065 1.00 80.00 120 GLN A O 1
ATOM 977 N N . ASN A 1 121 ? 22.845 7.332 -20.177 1.00 72.94 121 ASN A N 1
ATOM 978 C CA . ASN A 1 121 ? 24.200 7.688 -20.600 1.00 72.94 121 ASN A CA 1
ATOM 979 C C . ASN A 1 121 ? 24.695 6.761 -21.717 1.00 72.94 121 ASN A C 1
ATOM 981 O O . ASN A 1 121 ? 25.234 7.243 -22.708 1.00 72.94 121 ASN A O 1
ATOM 985 N N . GLN A 1 122 ? 24.414 5.460 -21.616 1.00 70.06 122 GLN A N 1
ATOM 986 C CA . GLN A 1 122 ? 24.714 4.483 -22.663 1.00 70.06 122 GLN A CA 1
ATOM 987 C C . GLN A 1 122 ? 23.940 4.774 -23.966 1.00 70.06 122 GLN A C 1
ATOM 989 O O . GLN A 1 122 ? 24.475 4.602 -25.057 1.00 70.06 122 GLN A O 1
ATOM 994 N N . PHE A 1 123 ? 22.710 5.293 -23.874 1.00 58.28 123 PHE A N 1
ATOM 995 C CA . PHE A 1 123 ? 21.930 5.763 -25.024 1.00 58.28 123 PHE A CA 1
ATOM 996 C C . PHE A 1 123 ? 22.424 7.115 -25.566 1.00 58.28 123 PHE A C 1
ATOM 998 O O . PHE A 1 123 ? 22.470 7.290 -26.780 1.00 58.28 123 PHE A O 1
ATOM 1005 N N . LYS A 1 124 ? 22.871 8.060 -24.726 1.00 56.19 124 LYS A N 1
ATOM 1006 C CA . LYS A 1 124 ? 23.521 9.307 -25.189 1.00 56.19 124 LYS A CA 1
ATOM 1007 C C . LYS A 1 124 ? 24.831 9.047 -25.943 1.00 56.19 124 LYS A C 1
ATOM 1009 O O . LYS A 1 124 ? 25.231 9.869 -26.762 1.00 56.19 124 LYS A O 1
ATOM 1014 N N . GLU A 1 125 ? 25.465 7.899 -25.710 1.00 54.62 125 GLU A N 1
ATOM 1015 C CA . GLU A 1 125 ? 26.632 7.420 -26.458 1.00 54.62 125 GLU A CA 1
ATOM 1016 C C . GLU A 1 125 ? 26.293 6.700 -27.776 1.00 54.62 125 GLU A C 1
ATOM 1018 O O . GLU A 1 125 ? 27.215 6.391 -28.536 1.00 54.62 125 GLU A O 1
ATOM 1023 N N . THR A 1 126 ? 25.010 6.499 -28.129 1.00 55.16 126 THR A N 1
ATOM 1024 C CA . THR A 1 126 ? 24.639 6.153 -29.517 1.00 55.16 126 THR A CA 1
ATOM 1025 C C . THR A 1 126 ? 24.838 7.374 -30.413 1.00 55.16 126 THR A C 1
ATOM 1027 O O . THR A 1 126 ? 23.922 8.105 -30.773 1.00 55.16 126 THR A O 1
ATOM 1030 N N . LYS A 1 127 ? 26.113 7.621 -30.719 1.00 64.88 127 LYS A N 1
ATOM 1031 C CA . LYS A 1 127 ? 26.623 8.618 -31.654 1.00 64.88 127 LYS A CA 1
ATOM 1032 C C . LYS A 1 127 ? 25.761 8.578 -32.913 1.00 64.88 127 LYS A C 1
ATOM 1034 O O . LYS A 1 127 ? 25.564 7.495 -33.468 1.00 64.88 127 LYS A O 1
ATOM 1039 N N . ILE A 1 128 ? 25.276 9.743 -33.356 1.00 70.81 128 ILE A N 1
ATOM 1040 C CA . ILE A 1 128 ? 24.551 9.859 -34.625 1.00 70.81 128 ILE A CA 1
ATOM 1041 C C . ILE A 1 128 ? 25.384 9.121 -35.683 1.00 70.81 128 ILE A C 1
ATOM 1043 O O . ILE A 1 128 ? 26.577 9.418 -35.820 1.00 70.81 128 ILE A O 1
ATOM 1047 N N . PRO A 1 129 ? 24.812 8.118 -36.367 1.00 80.06 129 PRO A N 1
ATOM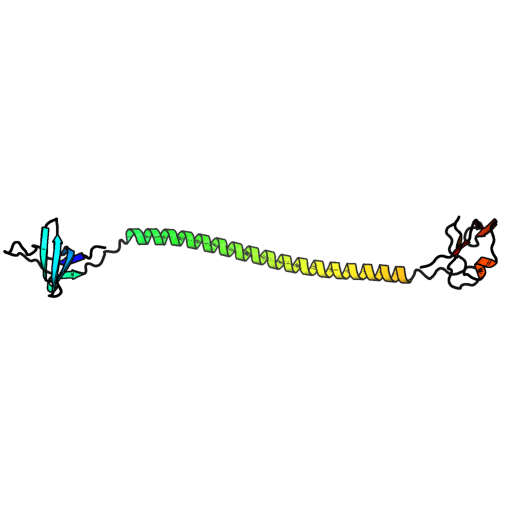 1048 C CA . PRO A 1 129 ? 25.549 7.315 -37.329 1.00 80.06 129 PRO A CA 1
ATOM 1049 C C . PRO A 1 129 ? 26.158 8.255 -38.364 1.00 80.06 129 PRO A C 1
ATOM 1051 O O . PRO A 1 129 ? 25.474 9.131 -38.880 1.00 80.06 129 PRO A O 1
ATOM 1054 N N . ILE A 1 130 ? 27.459 8.134 -38.625 1.00 88.81 130 ILE A N 1
ATOM 1055 C CA . ILE A 1 130 ? 28.193 9.040 -39.515 1.00 88.81 130 ILE A CA 1
ATOM 1056 C C . ILE A 1 130 ? 28.360 8.441 -40.911 1.00 88.81 130 ILE A C 1
ATOM 1058 O O . ILE A 1 130 ? 28.485 7.235 -41.105 1.00 88.81 130 ILE A O 1
ATOM 1062 N N . CYS A 1 131 ? 28.381 9.313 -41.908 1.00 92.19 131 CYS A N 1
ATOM 1063 C CA . CYS A 1 131 ? 28.657 8.990 -43.292 1.00 92.19 131 CYS A CA 1
ATOM 1064 C C . CYS A 1 131 ? 30.122 8.580 -43.440 1.00 92.19 131 CYS A C 1
ATOM 1066 O O . CYS A 1 131 ? 31.020 9.366 -43.140 1.00 92.19 131 CYS A O 1
ATOM 1068 N N . ILE A 1 132 ? 30.378 7.394 -43.983 1.00 91.50 132 ILE A N 1
ATOM 1069 C CA . ILE A 1 132 ? 31.740 6.870 -44.149 1.00 91.50 132 ILE A CA 1
ATOM 1070 C C . ILE A 1 132 ? 32.571 7.675 -45.160 1.00 91.50 132 ILE A C 1
ATOM 1072 O O . ILE A 1 132 ? 33.790 7.734 -45.056 1.00 91.50 132 ILE A O 1
ATOM 1076 N N . SER A 1 133 ? 31.916 8.341 -46.115 1.00 90.44 133 SER A N 1
ATOM 1077 C CA . SER A 1 133 ? 32.596 9.111 -47.160 1.00 90.44 133 SER A CA 1
ATOM 1078 C C . SER A 1 133 ? 33.004 10.521 -46.718 1.00 90.44 133 SER A C 1
ATOM 1080 O O . SER A 1 133 ? 33.901 11.099 -47.319 1.00 90.44 133 SER A O 1
ATOM 1082 N N . CYS A 1 134 ? 32.326 11.122 -45.728 1.00 93.25 134 CYS A N 1
ATOM 1083 C CA . CYS A 1 134 ? 32.571 12.527 -45.354 1.00 93.25 134 CYS A CA 1
ATOM 1084 C C . CYS A 1 134 ? 32.447 12.859 -43.861 1.00 93.25 134 CYS A C 1
ATOM 1086 O O . CYS A 1 134 ? 32.528 14.032 -43.507 1.00 93.25 134 CYS A O 1
ATOM 1088 N N . GLN A 1 135 ? 32.209 11.864 -43.003 1.00 89.94 135 GLN A N 1
ATOM 1089 C CA . GLN A 1 135 ? 32.104 11.974 -41.539 1.00 89.94 135 GLN A CA 1
ATOM 1090 C C . GLN A 1 135 ? 31.002 12.914 -41.007 1.00 89.94 135 GLN A C 1
ATOM 1092 O O . GLN A 1 135 ? 30.944 13.190 -39.813 1.00 89.94 135 GLN A O 1
ATOM 1097 N N . LYS A 1 136 ? 30.091 13.378 -41.871 1.00 90.31 136 LYS A N 1
ATOM 1098 C CA . LYS A 1 136 ? 28.855 14.085 -41.479 1.00 90.31 136 LYS A CA 1
ATOM 1099 C C . LYS A 1 136 ? 27.777 13.094 -41.060 1.00 90.31 136 LYS A C 1
ATOM 1101 O O . LYS A 1 136 ? 27.903 11.915 -41.353 1.00 90.31 136 LYS A O 1
ATOM 1106 N N . GLU A 1 137 ? 26.688 13.566 -40.470 1.00 88.69 137 GLU A N 1
ATOM 1107 C CA . GLU A 1 137 ? 25.545 12.720 -40.105 1.00 88.69 137 GLU A CA 1
ATOM 1108 C C . GLU A 1 137 ? 25.033 11.883 -41.292 1.00 88.69 137 GLU A C 1
ATOM 1110 O O . GLU A 1 137 ? 24.859 12.369 -42.419 1.00 88.69 137 GLU A O 1
ATOM 1115 N N . SER A 1 138 ? 24.836 10.593 -41.038 1.00 89.56 138 SER A N 1
ATOM 1116 C CA . SER A 1 138 ? 24.265 9.624 -41.958 1.00 89.56 138 SER A CA 1
ATOM 1117 C C . SER A 1 138 ? 22.761 9.551 -41.759 1.00 89.56 138 SER A C 1
ATOM 1119 O O . SER A 1 138 ? 22.257 9.453 -40.647 1.00 89.56 138 SER A O 1
ATOM 1121 N N . SER A 1 139 ? 22.051 9.566 -42.877 1.00 92.31 139 SER A N 1
ATOM 1122 C CA . SER A 1 139 ? 20.591 9.501 -42.926 1.00 92.31 139 SER A CA 1
ATOM 1123 C C . SER A 1 139 ? 20.103 8.586 -44.044 1.00 92.31 139 SER A C 1
ATOM 1125 O O . SER A 1 139 ? 18.950 8.669 -44.449 1.00 92.31 139 SER A O 1
ATOM 1127 N N . PHE A 1 140 ? 20.984 7.739 -44.587 1.00 93.69 140 PHE A N 1
ATOM 1128 C CA . PHE A 1 140 ? 20.690 6.859 -45.715 1.00 93.69 140 PHE A CA 1
ATOM 1129 C C . PHE A 1 140 ? 21.132 5.417 -45.448 1.00 93.69 140 PHE A C 1
ATOM 1131 O O . PHE A 1 140 ? 22.312 5.145 -45.204 1.00 93.69 140 PHE A O 1
ATOM 1138 N N . LEU A 1 141 ? 20.167 4.505 -45.549 1.00 93.56 141 LEU A N 1
ATOM 1139 C CA . LEU A 1 141 ? 20.280 3.075 -45.290 1.00 93.56 141 LEU A CA 1
ATOM 1140 C C . LEU A 1 141 ? 20.430 2.295 -46.602 1.00 93.56 141 LEU A C 1
ATOM 1142 O O . LEU A 1 141 ? 19.681 2.518 -47.554 1.00 93.56 141 LEU A O 1
ATOM 1146 N N . VAL A 1 142 ? 21.348 1.330 -46.640 1.00 94.81 142 VAL A N 1
ATOM 1147 C CA . VAL A 1 142 ? 21.431 0.342 -47.727 1.00 94.81 142 VAL A CA 1
ATOM 1148 C C . VAL A 1 142 ? 20.514 -0.842 -47.402 1.00 94.81 142 VAL A C 1
ATOM 1150 O O . VAL A 1 142 ? 20.825 -1.634 -46.513 1.00 94.81 142 VAL A O 1
ATOM 1153 N N . LEU A 1 143 ? 19.392 -0.989 -48.117 1.00 89.62 143 LEU A N 1
ATOM 1154 C CA . LEU A 1 143 ? 18.294 -1.889 -47.718 1.00 89.62 143 LEU A CA 1
ATOM 1155 C C . LEU A 1 143 ? 18.697 -3.358 -47.547 1.00 89.62 143 LEU A C 1
ATOM 1157 O O . LEU A 1 143 ? 18.296 -4.009 -46.591 1.00 89.62 143 LEU A O 1
ATOM 1161 N N . ASN A 1 144 ? 19.512 -3.891 -48.450 1.00 89.56 144 ASN A N 1
ATOM 1162 C CA . ASN A 1 144 ? 19.851 -5.313 -48.440 1.00 89.56 144 ASN A CA 1
ATOM 1163 C C . ASN A 1 144 ? 20.911 -5.699 -47.389 1.00 89.56 144 ASN A C 1
ATOM 1165 O O . ASN A 1 144 ? 21.185 -6.885 -47.206 1.00 89.56 144 ASN A O 1
ATOM 1169 N N . CYS A 1 145 ? 21.546 -4.729 -46.722 1.00 93.88 145 CYS A N 1
ATOM 1170 C CA . CYS A 1 145 ? 22.513 -5.002 -45.657 1.00 93.88 145 CYS A CA 1
ATOM 1171 C C . CYS A 1 145 ? 22.279 -4.217 -44.363 1.00 93.88 145 CYS A C 1
ATOM 1173 O O . CYS A 1 145 ? 23.013 -4.451 -43.409 1.00 93.88 145 CYS A O 1
ATOM 1175 N N . GLY A 1 146 ? 21.309 -3.302 -44.324 1.00 91.50 146 GLY A N 1
ATOM 1176 C CA . GLY A 1 146 ? 20.945 -2.535 -43.132 1.00 91.50 146 GLY A CA 1
ATOM 1177 C C . GLY A 1 146 ? 21.990 -1.514 -42.674 1.00 91.50 146 GLY A C 1
ATOM 1178 O O . GLY A 1 146 ? 21.878 -0.985 -41.575 1.00 91.50 146 GLY A O 1
ATOM 1179 N N . HIS A 1 147 ? 23.014 -1.219 -43.478 1.00 93.62 147 HIS A N 1
ATOM 1180 C CA . HIS A 1 147 ? 24.063 -0.285 -43.075 1.00 93.62 147 HIS A CA 1
ATOM 1181 C C . HIS A 1 147 ? 23.668 1.160 -43.368 1.00 93.62 147 HIS A C 1
ATOM 1183 O O . HIS A 1 147 ? 23.436 1.541 -44.518 1.00 93.62 147 HIS A O 1
ATOM 1189 N N . LEU A 1 148 ? 23.646 1.964 -42.312 1.00 92.31 148 LEU A N 1
ATOM 1190 C CA . LEU A 1 148 ? 23.392 3.395 -42.336 1.00 92.31 148 LEU A CA 1
ATOM 1191 C C . LEU A 1 148 ? 24.724 4.141 -42.432 1.00 92.31 148 LEU A C 1
ATOM 1193 O O . LEU A 1 148 ? 25.397 4.361 -41.429 1.00 92.31 148 LEU A O 1
ATOM 1197 N N . CYS A 1 149 ? 25.158 4.410 -43.663 1.00 92.06 149 CYS A N 1
ATOM 1198 C CA . CYS A 1 149 ? 26.550 4.787 -43.928 1.00 92.06 149 CYS A CA 1
ATOM 1199 C C . CYS A 1 149 ? 26.741 5.968 -44.883 1.00 92.06 149 CYS A C 1
ATOM 1201 O O . CYS A 1 149 ? 27.881 6.355 -45.144 1.00 92.06 149 CYS A O 1
ATOM 1203 N N . PHE A 1 150 ? 25.657 6.579 -45.374 1.00 94.00 150 PHE A N 1
ATOM 1204 C CA . PHE A 1 150 ? 25.720 7.734 -46.270 1.00 94.00 150 PHE A CA 1
ATOM 1205 C C . PHE A 1 150 ? 24.922 8.935 -45.758 1.00 94.00 150 PHE A C 1
ATOM 1207 O O . PHE A 1 150 ? 23.896 8.793 -45.093 1.00 94.00 150 PHE A O 1
ATOM 1214 N N . CYS A 1 151 ? 25.380 10.137 -46.104 1.00 93.81 151 CYS A N 1
ATOM 1215 C CA . CYS A 1 151 ? 24.585 11.362 -46.026 1.00 93.81 151 CYS A CA 1
ATOM 1216 C C . CYS A 1 151 ? 23.919 11.651 -47.383 1.00 93.81 151 CYS A C 1
ATOM 1218 O O . CYS A 1 151 ? 24.314 11.092 -48.408 1.00 93.81 151 CYS A O 1
ATOM 1220 N N . LYS A 1 152 ? 22.981 12.608 -47.421 1.00 94.06 152 LYS A N 1
ATOM 1221 C CA . LYS A 1 152 ? 22.242 13.004 -48.640 1.00 94.06 152 LYS A CA 1
ATOM 1222 C C . LYS A 1 152 ? 23.118 13.367 -49.844 1.00 94.06 152 LYS A C 1
ATOM 1224 O O . LYS A 1 152 ? 22.693 13.207 -50.984 1.00 94.06 152 LYS A O 1
ATOM 1229 N N . LYS A 1 153 ? 24.307 13.931 -49.609 1.00 95.56 153 LYS A N 1
ATOM 1230 C CA . LYS A 1 153 ? 25.235 14.307 -50.689 1.00 95.56 153 LYS A CA 1
ATOM 1231 C C . LYS A 1 153 ? 26.021 13.096 -51.179 1.00 95.56 153 LYS A C 1
ATOM 1233 O O . LYS A 1 153 ? 26.125 12.898 -52.382 1.00 95.56 153 LYS A O 1
ATOM 1238 N N . CYS A 1 154 ? 26.537 12.291 -50.251 1.00 95.44 154 CYS A N 1
ATOM 1239 C CA . CYS A 1 154 ? 27.392 11.156 -50.576 1.00 95.44 154 CYS A CA 1
ATOM 1240 C C . CYS A 1 154 ? 26.620 9.982 -51.185 1.00 95.44 154 CYS A C 1
ATOM 1242 O O . CYS A 1 154 ? 27.166 9.301 -52.043 1.00 95.44 154 CYS A O 1
ATOM 1244 N N . SER A 1 155 ? 25.350 9.782 -50.816 1.00 94.25 155 SER A N 1
ATOM 1245 C CA . SER A 1 155 ? 24.521 8.704 -51.374 1.00 94.25 155 SER A CA 1
ATOM 1246 C C . SER A 1 155 ? 24.349 8.794 -52.891 1.00 94.25 155 SER A C 1
ATOM 1248 O O . SER A 1 155 ? 24.188 7.769 -53.539 1.00 94.25 155 SER A O 1
ATOM 1250 N N . LYS A 1 156 ? 24.441 9.996 -53.474 1.00 94.25 156 LYS A N 1
ATOM 1251 C CA . LYS A 1 156 ? 24.307 10.219 -54.922 1.00 94.25 156 LYS A CA 1
ATOM 1252 C C . LYS A 1 156 ? 25.459 9.648 -55.752 1.00 94.25 156 LYS A C 1
ATOM 1254 O O . LYS A 1 156 ? 25.292 9.476 -56.953 1.00 94.25 156 LYS A O 1
ATOM 1259 N N . PHE A 1 157 ? 26.614 9.393 -55.137 1.00 94.56 157 PHE A N 1
ATOM 1260 C CA . PHE A 1 157 ? 27.777 8.824 -55.827 1.00 94.56 157 PHE A CA 1
ATOM 1261 C C . PHE A 1 157 ? 27.758 7.293 -55.867 1.00 94.56 157 PHE A C 1
ATOM 1263 O O . PHE A 1 157 ? 28.656 6.706 -56.457 1.00 94.56 157 PHE A O 1
ATOM 1270 N N . TYR A 1 158 ? 26.757 6.661 -55.249 1.00 93.00 158 TYR A N 1
ATOM 1271 C CA . TYR A 1 158 ? 26.593 5.212 -55.219 1.00 93.00 158 TYR A CA 1
ATOM 1272 C C . TYR A 1 158 ? 25.278 4.825 -55.895 1.00 93.00 158 TYR A C 1
ATOM 1274 O O . TYR A 1 158 ? 24.245 5.468 -55.702 1.00 93.00 158 TYR A O 1
ATOM 1282 N N . GLN A 1 159 ? 25.313 3.758 -56.680 1.00 90.81 159 GLN A N 1
ATOM 1283 C CA . GLN A 1 159 ? 24.202 3.268 -57.483 1.00 90.81 159 GLN A CA 1
ATOM 1284 C C . GLN A 1 159 ? 23.936 1.781 -57.219 1.00 90.81 159 GLN A C 1
ATOM 1286 O O . GLN A 1 159 ? 24.642 1.096 -56.474 1.00 90.81 159 GLN A O 1
ATOM 1291 N N . LYS A 1 160 ? 22.864 1.264 -57.826 1.00 93.12 160 LYS A N 1
ATOM 1292 C CA . LYS A 1 160 ? 22.533 -0.161 -57.774 1.00 93.12 160 LYS A CA 1
ATOM 1293 C C . LYS A 1 160 ? 23.685 -0.981 -58.367 1.00 93.12 160 LYS A C 1
ATOM 1295 O O . LYS A 1 160 ? 24.079 -0.757 -59.505 1.00 93.12 160 LYS A O 1
ATOM 1300 N N . GLY A 1 161 ? 24.170 -1.964 -57.613 1.00 91.94 161 GLY A N 1
ATOM 1301 C CA . GLY A 1 161 ? 25.271 -2.849 -58.009 1.00 91.94 161 GLY A CA 1
ATOM 1302 C C . GLY A 1 161 ? 26.624 -2.524 -57.368 1.00 91.94 161 GLY A C 1
ATOM 1303 O O . GLY A 1 161 ? 27.438 -3.448 -57.237 1.00 91.94 161 GLY A O 1
ATOM 1304 N N . ASP A 1 162 ? 26.821 -1.284 -56.901 1.00 95.06 162 ASP A N 1
ATOM 1305 C CA . ASP A 1 162 ? 28.017 -0.856 -56.160 1.00 95.06 162 ASP A CA 1
ATOM 1306 C C . ASP A 1 162 ? 28.159 -1.594 -54.828 1.00 95.06 162 ASP A C 1
ATOM 1308 O O . ASP A 1 162 ? 27.217 -2.211 -54.337 1.00 95.06 162 ASP A O 1
ATOM 1312 N N . LEU A 1 163 ? 29.336 -1.543 -54.207 1.00 94.81 163 LEU A N 1
ATOM 1313 C CA . LEU A 1 163 ? 29.579 -2.216 -52.931 1.00 94.81 163 LEU A CA 1
ATOM 1314 C C . LEU A 1 163 ? 29.326 -1.283 -51.743 1.00 94.81 163 LEU A C 1
ATOM 1316 O O . LEU A 1 163 ? 29.819 -0.158 -51.699 1.00 94.81 163 LEU A O 1
ATOM 1320 N N . CYS A 1 164 ? 28.603 -1.781 -50.738 1.00 93.44 164 CYS A N 1
ATOM 1321 C CA . CYS A 1 164 ? 28.456 -1.108 -49.451 1.00 93.44 164 CYS A CA 1
ATOM 1322 C C . CYS A 1 164 ? 29.845 -0.915 -48.808 1.00 93.44 164 CYS A C 1
ATOM 1324 O O . CYS A 1 164 ? 30.540 -1.912 -48.597 1.00 93.44 164 CYS A O 1
ATOM 1326 N N . PRO A 1 165 ? 30.242 0.310 -48.422 1.00 91.50 165 PRO A N 1
ATOM 1327 C CA . PRO A 1 165 ? 31.571 0.558 -47.863 1.00 91.50 165 PRO A CA 1
ATOM 1328 C C . PRO A 1 165 ? 31.835 -0.142 -46.526 1.00 91.50 165 PRO A C 1
ATOM 1330 O O . PRO A 1 165 ? 32.991 -0.353 -46.178 1.00 91.50 165 PRO A O 1
ATOM 1333 N N . ILE A 1 166 ? 30.783 -0.508 -45.782 1.00 91.81 166 ILE A N 1
ATOM 1334 C CA . ILE A 1 166 ? 30.930 -1.180 -44.484 1.00 91.81 166 ILE A CA 1
ATOM 1335 C C . ILE A 1 166 ? 31.110 -2.692 -44.656 1.00 91.81 166 ILE A C 1
ATOM 1337 O O . ILE A 1 166 ? 32.061 -3.268 -44.142 1.00 91.81 166 ILE A O 1
ATOM 1341 N N . CYS A 1 167 ? 30.209 -3.352 -45.390 1.00 94.50 167 CYS A N 1
ATOM 1342 C CA . CYS A 1 167 ? 30.156 -4.820 -45.441 1.00 94.50 167 CYS A CA 1
ATOM 1343 C C . CYS A 1 167 ? 30.468 -5.431 -46.812 1.00 94.50 167 CYS A C 1
ATOM 1345 O O . CYS A 1 167 ? 30.381 -6.646 -46.970 1.00 94.50 167 CYS A O 1
ATOM 1347 N N . LYS A 1 168 ? 30.780 -4.608 -47.820 1.00 94.19 168 LYS A N 1
ATOM 1348 C CA . LYS A 1 168 ? 31.100 -5.015 -49.200 1.00 94.19 168 LYS A CA 1
ATOM 1349 C C . LYS A 1 168 ? 29.995 -5.798 -49.932 1.00 94.19 168 LYS A C 1
ATOM 1351 O O . LYS A 1 168 ? 30.237 -6.316 -51.016 1.00 94.19 168 LYS A O 1
ATOM 1356 N N . LYS A 1 169 ? 28.767 -5.868 -49.399 1.00 95.25 169 LYS A N 1
ATOM 1357 C CA . LYS A 1 169 ? 27.596 -6.416 -50.116 1.00 95.25 169 LYS A CA 1
ATOM 1358 C C . LYS A 1 169 ? 27.160 -5.467 -51.238 1.00 95.25 169 LYS A C 1
ATOM 1360 O O . LYS A 1 169 ? 27.253 -4.252 -51.073 1.00 95.25 169 LYS A O 1
ATOM 1365 N N . ARG A 1 170 ? 26.633 -6.010 -52.344 1.00 96.88 170 ARG A N 1
ATOM 1366 C CA . ARG A 1 170 ? 26.099 -5.206 -53.461 1.00 96.88 170 ARG A CA 1
ATOM 1367 C C . ARG A 1 170 ? 24.886 -4.393 -53.027 1.00 96.88 170 ARG A C 1
ATOM 1369 O O . ARG A 1 170 ? 23.956 -4.955 -52.464 1.00 96.88 170 ARG A O 1
ATOM 1376 N N . ILE A 1 171 ? 24.872 -3.103 -53.315 1.00 95.44 171 ILE A N 1
ATOM 1377 C CA . ILE A 1 171 ? 23.793 -2.171 -53.011 1.00 95.44 171 ILE A CA 1
ATOM 1378 C C . ILE A 1 171 ? 22.613 -2.484 -53.926 1.00 95.44 171 ILE A C 1
ATOM 1380 O O . ILE A 1 171 ? 22.726 -2.433 -55.151 1.00 95.44 171 ILE A O 1
ATOM 1384 N N . SER A 1 172 ? 21.472 -2.816 -53.325 1.00 94.25 172 SER A N 1
ATOM 1385 C CA . SER A 1 172 ? 20.214 -2.977 -54.062 1.00 94.25 172 SER A CA 1
ATOM 1386 C C . SER A 1 172 ? 19.510 -1.635 -54.233 1.00 94.25 172 SER A C 1
ATOM 1388 O O . SER A 1 172 ? 19.205 -1.234 -55.352 1.00 94.25 172 SER A O 1
ATOM 1390 N N . VAL A 1 173 ? 19.283 -0.940 -53.118 1.00 94.19 173 VAL A N 1
ATOM 1391 C CA . VAL A 1 173 ? 18.635 0.374 -53.047 1.00 94.19 173 VAL A CA 1
ATOM 1392 C C . VAL A 1 173 ? 19.184 1.110 -51.823 1.00 94.19 173 VAL A C 1
ATOM 1394 O O . VAL A 1 173 ? 19.449 0.488 -50.789 1.00 94.19 173 VAL A O 1
ATOM 1397 N N . ILE A 1 174 ? 19.337 2.428 -51.948 1.00 94.94 174 ILE A N 1
ATOM 1398 C CA . ILE A 1 174 ? 19.672 3.334 -50.848 1.00 94.94 174 ILE A CA 1
ATOM 1399 C C . ILE A 1 174 ? 18.437 4.187 -50.557 1.00 94.94 174 ILE A C 1
ATOM 1401 O O . ILE A 1 174 ? 17.934 4.853 -51.461 1.00 94.94 174 ILE A O 1
ATOM 1405 N N . ILE A 1 175 ? 17.956 4.179 -49.314 1.00 94.50 175 ILE A N 1
ATOM 1406 C CA . ILE A 1 175 ? 16.769 4.944 -48.903 1.00 94.50 175 ILE A CA 1
ATOM 1407 C C . ILE A 1 175 ? 17.106 5.936 -47.788 1.00 94.50 175 ILE A C 1
ATOM 1409 O O . ILE A 1 175 ? 17.956 5.624 -46.951 1.00 94.50 175 ILE A O 1
ATOM 1413 N N . PRO A 1 176 ? 16.472 7.121 -47.752 1.00 93.19 176 PRO A N 1
ATOM 1414 C CA . PRO A 1 176 ? 16.559 7.995 -46.594 1.00 93.19 176 PRO A CA 1
ATOM 1415 C C . PRO A 1 176 ? 15.823 7.371 -45.403 1.00 93.19 176 PRO A C 1
ATOM 1417 O O . PRO A 1 176 ? 14.807 6.700 -45.573 1.00 93.19 176 PRO A O 1
ATOM 1420 N N . ILE A 1 177 ? 16.316 7.640 -44.202 1.00 88.81 177 ILE A N 1
ATOM 1421 C CA . ILE A 1 177 ? 15.617 7.374 -42.948 1.00 88.81 177 ILE A CA 1
ATOM 1422 C C . ILE A 1 177 ? 15.358 8.692 -42.227 1.00 88.81 177 ILE A C 1
ATOM 1424 O O . ILE A 1 177 ? 16.205 9.589 -42.207 1.00 88.81 177 ILE A O 1
ATOM 1428 N N . TYR A 1 178 ? 14.162 8.793 -41.666 1.00 82.56 178 TYR A N 1
ATOM 1429 C CA . TYR A 1 178 ? 13.690 9.940 -40.907 1.00 82.56 178 TYR A CA 1
ATOM 1430 C C . TYR A 1 178 ? 13.506 9.473 -39.461 1.00 82.56 178 TYR A C 1
ATOM 1432 O O . TYR A 1 178 ? 12.928 8.407 -39.245 1.00 82.56 178 TYR A O 1
ATOM 1440 N N . TYR A 1 179 ? 14.065 10.228 -38.516 1.00 66.31 179 TYR A N 1
ATOM 1441 C CA . TYR A 1 179 ? 13.929 10.006 -37.076 1.00 66.31 179 TYR A CA 1
ATOM 1442 C C . TYR A 1 179 ? 12.819 10.885 -36.510 1.00 66.31 179 TYR A C 1
ATOM 1444 O O . TYR A 1 179 ? 12.651 12.006 -37.046 1.00 66.31 179 TYR A O 1
#

InterPro domains:
  IPR001452 SH3 domain [PF14604] (7-49)
  IPR001452 SH3 domain [PS50002] (1-59)
  IPR001452 SH3 domain [SM00326] (3-58)
  IPR001841 Zinc finger, RING-type [PS50089] (131-168)
  IPR013083 Zinc finger, RING/FYVE/PHD-type [G3DSA:3.30.40.10] (101-179)
  IPR036028 SH3-like domain superfamily [SSF50044] (4-56)
  IPR051652 MDM2/MDM4 and MUL1 [PTHR12183] (73-178)

Organism: NCBI:txid1746091